Protein AF-A0A432EL94-F1 (afdb_monomer_lite)

Structure (mmCIF, N/CA/C/O backbone):
data_AF-A0A432EL94-F1
#
_entry.id   AF-A0A432EL94-F1
#
loop_
_atom_site.group_PDB
_atom_site.id
_atom_site.type_symbol
_atom_site.label_atom_id
_atom_site.label_alt_id
_atom_site.label_comp_id
_atom_site.label_asym_id
_atom_site.label_entity_id
_atom_site.label_seq_id
_atom_site.pdbx_PDB_ins_code
_atom_site.Cartn_x
_atom_site.Cartn_y
_atom_site.Cartn_z
_atom_site.occupancy
_atom_site.B_iso_or_equiv
_atom_site.auth_seq_id
_atom_site.auth_comp_id
_atom_site.auth_asym_id
_atom_site.auth_atom_id
_atom_site.pdbx_PDB_model_num
ATOM 1 N N . MET A 1 1 ? 28.112 -7.477 -30.549 1.00 67.06 1 MET A N 1
ATOM 2 C CA . MET A 1 1 ? 28.126 -6.529 -29.407 1.00 67.06 1 MET A CA 1
ATOM 3 C C . MET A 1 1 ? 26.906 -5.606 -29.370 1.00 67.06 1 MET A C 1
ATOM 5 O O . MET A 1 1 ? 26.317 -5.493 -28.307 1.00 67.06 1 MET A O 1
ATOM 9 N N . ALA A 1 2 ? 26.472 -5.005 -30.486 1.00 81.94 2 ALA A N 1
ATOM 10 C CA . ALA A 1 2 ? 25.347 -4.055 -30.506 1.00 81.94 2 ALA A CA 1
ATOM 11 C C . ALA A 1 2 ? 24.027 -4.576 -29.891 1.00 81.94 2 ALA A C 1
ATOM 13 O O . ALA A 1 2 ? 23.399 -3.869 -29.112 1.00 81.94 2 ALA A O 1
ATOM 14 N N . VAL A 1 3 ? 23.639 -5.827 -30.167 1.00 85.81 3 VAL A N 1
ATOM 15 C CA . VAL A 1 3 ? 22.397 -6.416 -29.622 1.00 85.81 3 VAL A CA 1
ATOM 16 C C . VAL A 1 3 ? 22.405 -6.466 -28.089 1.00 85.81 3 VAL A C 1
ATOM 18 O O . VAL A 1 3 ? 21.398 -6.138 -27.474 1.00 85.81 3 VAL A O 1
ATOM 21 N N . ALA A 1 4 ? 23.547 -6.784 -27.469 1.00 90.44 4 ALA A N 1
ATOM 22 C CA . ALA A 1 4 ? 23.663 -6.883 -26.013 1.00 90.44 4 ALA A CA 1
ATOM 23 C C . ALA A 1 4 ? 23.457 -5.529 -25.308 1.00 90.44 4 ALA A C 1
ATOM 25 O O . ALA A 1 4 ? 22.807 -5.466 -24.265 1.00 90.44 4 ALA A O 1
ATOM 26 N N . LEU A 1 5 ? 23.968 -4.443 -25.898 1.00 90.94 5 LEU A N 1
ATOM 27 C CA . LEU A 1 5 ? 23.786 -3.082 -25.380 1.00 90.94 5 LEU A CA 1
ATOM 28 C C . LEU A 1 5 ? 22.343 -2.587 -25.543 1.00 90.94 5 LEU A C 1
ATOM 30 O O . LEU A 1 5 ? 21.816 -1.887 -24.684 1.00 90.94 5 LEU A O 1
ATOM 34 N N . ILE A 1 6 ? 21.680 -2.976 -26.632 1.00 90.75 6 ILE A N 1
ATOM 35 C CA . ILE A 1 6 ? 20.277 -2.626 -26.873 1.00 90.75 6 ILE A CA 1
ATOM 36 C C . ILE A 1 6 ? 19.367 -3.382 -25.896 1.00 90.75 6 ILE A C 1
ATOM 38 O O . ILE A 1 6 ? 18.444 -2.794 -25.335 1.00 90.75 6 ILE A O 1
ATOM 42 N N . THR A 1 7 ? 19.647 -4.660 -25.621 1.00 91.00 7 THR A N 1
ATOM 43 C CA . THR A 1 7 ? 18.880 -5.438 -24.637 1.00 91.00 7 THR A CA 1
ATOM 44 C C . THR A 1 7 ? 19.008 -4.887 -23.216 1.00 91.00 7 THR A C 1
ATOM 46 O O . THR A 1 7 ? 18.007 -4.822 -22.503 1.00 91.00 7 THR A O 1
ATOM 49 N N . THR A 1 8 ? 20.196 -4.431 -22.801 1.00 91.69 8 THR A N 1
ATOM 50 C CA . THR A 1 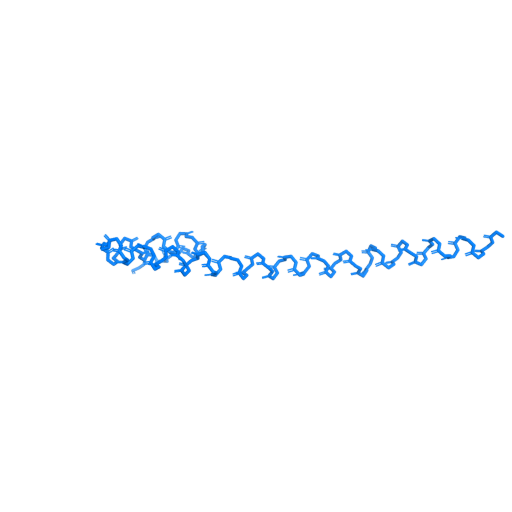8 ? 20.376 -3.791 -21.486 1.00 91.69 8 THR A CA 1
ATOM 51 C C . THR A 1 8 ? 19.712 -2.421 -21.418 1.00 91.69 8 THR A C 1
ATOM 53 O O . THR A 1 8 ? 19.115 -2.096 -20.392 1.00 91.69 8 THR A O 1
ATOM 56 N N . LEU A 1 9 ? 19.726 -1.650 -22.511 1.00 90.31 9 LEU A N 1
ATOM 57 C CA . LEU A 1 9 ? 18.995 -0.387 -22.605 1.00 90.31 9 LEU A CA 1
ATOM 58 C C . LEU A 1 9 ? 17.479 -0.590 -22.460 1.00 90.31 9 LEU A C 1
ATOM 60 O O . LEU A 1 9 ? 16.856 0.074 -21.634 1.00 90.31 9 LEU A O 1
ATOM 64 N N . TYR A 1 10 ? 16.879 -1.526 -23.204 1.00 91.25 10 TYR A N 1
ATOM 65 C CA . TYR A 1 10 ? 15.442 -1.809 -23.095 1.00 91.25 10 TYR A CA 1
ATOM 66 C C . TYR A 1 10 ? 15.051 -2.316 -21.702 1.00 91.25 10 TYR A C 1
ATOM 68 O O . TYR A 1 10 ? 14.020 -1.899 -21.174 1.00 91.25 10 TYR A O 1
ATOM 76 N N . GLY A 1 11 ? 15.885 -3.151 -21.073 1.00 90.62 11 GLY A N 1
ATOM 77 C CA . GLY A 1 11 ? 15.669 -3.605 -19.698 1.00 90.62 11 GLY A CA 1
ATOM 78 C C . GLY A 1 11 ? 15.704 -2.459 -18.682 1.00 90.62 11 GLY A C 1
ATOM 79 O O . GLY A 1 11 ? 14.793 -2.331 -17.864 1.00 90.62 11 GLY A O 1
ATOM 80 N N . ALA A 1 12 ? 16.709 -1.581 -18.767 1.00 91.38 12 ALA A N 1
ATOM 81 C CA . ALA A 1 12 ? 16.834 -0.421 -17.885 1.00 91.38 12 ALA A CA 1
ATOM 82 C C . ALA A 1 12 ? 15.673 0.573 -18.060 1.00 91.38 12 ALA A C 1
ATOM 84 O O . ALA A 1 12 ? 15.172 1.113 -17.069 1.00 91.38 12 ALA A O 1
ATOM 85 N N . LEU A 1 13 ? 15.216 0.783 -19.300 1.00 91.75 13 LEU A N 1
ATOM 86 C CA . LEU A 1 13 ? 14.061 1.625 -19.605 1.00 91.75 13 LEU A CA 1
ATOM 87 C C . LEU A 1 13 ? 12.762 1.021 -19.063 1.00 91.75 13 LEU A C 1
ATOM 89 O O . LEU A 1 13 ? 12.011 1.721 -18.391 1.00 91.75 13 LEU A O 1
ATOM 93 N N . MET A 1 14 ? 12.501 -0.272 -19.277 1.00 91.31 14 MET A N 1
ATOM 94 C CA . MET A 1 14 ? 11.304 -0.918 -18.725 1.00 91.31 14 MET A CA 1
ATOM 95 C C . MET A 1 14 ? 11.281 -0.896 -17.193 1.00 91.31 14 MET A C 1
ATOM 97 O O . MET A 1 14 ? 10.244 -0.587 -16.604 1.00 91.31 14 MET A O 1
ATOM 101 N N . ALA A 1 15 ? 12.413 -1.171 -16.542 1.00 91.00 15 ALA A N 1
ATOM 102 C CA . ALA A 1 15 ? 12.497 -1.190 -15.085 1.00 91.00 15 ALA A CA 1
ATOM 103 C C . ALA A 1 15 ? 12.221 0.192 -14.472 1.00 91.00 15 ALA A C 1
ATOM 105 O O . ALA A 1 15 ? 11.387 0.319 -13.576 1.00 91.00 15 ALA A O 1
ATOM 106 N N . ASN A 1 16 ? 12.883 1.235 -14.977 1.00 88.44 16 ASN A N 1
ATOM 107 C CA . ASN A 1 16 ? 12.840 2.556 -14.349 1.00 88.44 16 ASN A CA 1
ATOM 108 C C . ASN A 1 16 ? 11.694 3.438 -14.859 1.00 88.44 16 ASN A C 1
ATOM 110 O O . ASN A 1 16 ? 11.119 4.188 -14.075 1.00 88.44 16 ASN A O 1
ATOM 114 N N . ALA A 1 17 ? 11.334 3.349 -16.144 1.00 88.25 17 ALA A N 1
ATOM 115 C CA . ALA A 1 17 ? 10.301 4.205 -16.730 1.00 88.25 17 ALA A CA 1
ATOM 116 C C . ALA A 1 17 ? 8.885 3.621 -16.610 1.00 88.25 17 ALA A C 1
ATOM 118 O O . ALA A 1 17 ? 7.924 4.385 -16.588 1.00 88.25 17 ALA A O 1
ATOM 119 N N . PHE A 1 18 ? 8.736 2.294 -16.511 1.00 89.12 18 PHE A N 1
ATOM 120 C CA . PHE A 1 18 ? 7.421 1.646 -16.446 1.00 89.12 18 PHE A CA 1
ATOM 121 C C . PHE A 1 18 ? 7.194 0.927 -15.116 1.00 89.12 18 PHE A C 1
ATOM 123 O O . PHE A 1 18 ? 6.298 1.303 -14.361 1.00 89.12 18 PHE A O 1
ATOM 130 N N . ALA A 1 19 ? 8.004 -0.082 -14.791 1.00 91.31 19 ALA A N 1
ATOM 131 C CA . ALA A 1 19 ? 7.759 -0.923 -13.620 1.00 91.31 19 ALA A CA 1
ATOM 132 C C . ALA A 1 19 ? 7.876 -0.141 -12.299 1.00 91.31 19 ALA A C 1
ATOM 134 O O . ALA A 1 19 ? 7.019 -0.282 -11.428 1.00 91.31 19 ALA A O 1
ATOM 135 N N . GLY A 1 20 ? 8.880 0.733 -12.177 1.00 92.19 20 GLY A N 1
ATOM 136 C CA . GLY A 1 20 ? 9.081 1.609 -11.021 1.00 92.19 20 GLY A CA 1
ATOM 137 C C . GLY A 1 20 ? 7.863 2.480 -10.676 1.00 92.19 20 GLY A C 1
ATOM 138 O O . GLY A 1 20 ? 7.310 2.334 -9.582 1.00 92.19 20 GLY A O 1
ATOM 139 N N . PRO A 1 21 ? 7.391 3.367 -11.576 1.00 91.88 21 PRO A N 1
ATOM 140 C CA . PRO A 1 21 ? 6.239 4.217 -11.278 1.00 91.88 21 PRO A CA 1
ATOM 141 C C . PRO A 1 21 ? 4.945 3.420 -11.069 1.00 91.88 21 PRO A C 1
ATOM 143 O O . PRO A 1 21 ? 4.139 3.800 -10.219 1.00 91.88 21 PRO A O 1
ATOM 146 N N . ILE A 1 22 ? 4.750 2.299 -11.775 1.00 94.00 22 ILE A N 1
ATOM 147 C CA . ILE A 1 22 ? 3.587 1.421 -11.568 1.00 94.00 22 ILE A CA 1
ATOM 148 C C . ILE A 1 22 ? 3.607 0.819 -10.158 1.00 94.00 22 ILE A C 1
ATOM 150 O O . ILE A 1 22 ? 2.591 0.870 -9.462 1.00 94.00 22 ILE A O 1
ATOM 154 N N . ALA A 1 23 ? 4.754 0.302 -9.712 1.00 93.50 23 ALA A N 1
ATOM 155 C CA . ALA A 1 23 ? 4.912 -0.262 -8.375 1.00 93.50 23 ALA A CA 1
ATOM 156 C C . ALA A 1 23 ? 4.652 0.786 -7.283 1.00 93.50 23 ALA A C 1
ATOM 158 O O . ALA A 1 23 ? 3.910 0.516 -6.338 1.00 93.50 23 ALA A O 1
ATOM 159 N N . ASN A 1 24 ? 5.183 2.001 -7.444 1.00 93.12 24 ASN A N 1
ATOM 160 C CA . ASN A 1 24 ? 4.937 3.099 -6.507 1.00 93.12 24 ASN A CA 1
ATOM 161 C C . ASN A 1 24 ? 3.453 3.462 -6.434 1.00 93.12 24 ASN A C 1
ATOM 163 O O . ASN A 1 24 ? 2.897 3.576 -5.343 1.00 93.12 24 ASN A O 1
ATOM 167 N N . LYS A 1 25 ? 2.785 3.577 -7.587 1.00 92.38 25 LYS A N 1
ATOM 168 C CA . LYS A 1 25 ? 1.357 3.896 -7.632 1.00 92.38 25 LYS A CA 1
ATOM 169 C C . LYS A 1 25 ? 0.525 2.813 -6.942 1.00 92.38 25 LYS A C 1
ATOM 171 O O . LYS A 1 25 ? -0.361 3.129 -6.151 1.00 92.38 25 LYS A O 1
ATOM 176 N N . LEU A 1 26 ? 0.837 1.542 -7.197 1.00 93.94 26 LEU A N 1
ATOM 177 C CA . LEU A 1 26 ? 0.167 0.408 -6.564 1.00 93.94 26 LEU A CA 1
ATOM 178 C C . LEU A 1 26 ? 0.380 0.399 -5.046 1.00 93.94 26 LEU A C 1
ATOM 180 O O . LEU A 1 26 ? -0.569 0.172 -4.298 1.00 93.94 26 LEU A O 1
ATOM 184 N N . LYS A 1 27 ? 1.597 0.711 -4.589 1.00 93.81 27 LYS A N 1
ATOM 185 C CA . LYS A 1 27 ? 1.920 0.819 -3.166 1.00 93.81 27 LYS A CA 1
ATOM 186 C C . LYS A 1 27 ? 1.099 1.913 -2.482 1.00 93.81 27 LYS A C 1
ATOM 188 O O . LYS A 1 27 ? 0.496 1.645 -1.450 1.00 93.81 27 LYS A O 1
ATOM 193 N N . THR A 1 28 ? 0.964 3.089 -3.095 1.00 93.06 28 THR A N 1
ATOM 194 C CA . THR A 1 28 ? 0.106 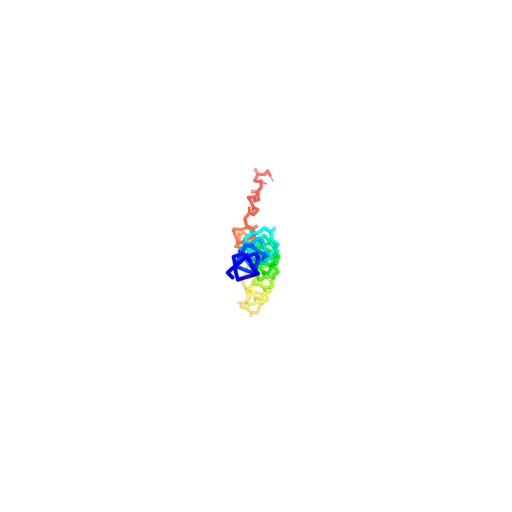4.162 -2.565 1.00 93.06 28 THR A CA 1
ATOM 195 C C . THR A 1 28 ? -1.361 3.734 -2.459 1.00 93.06 28 THR A C 1
ATOM 197 O O . THR A 1 28 ? -2.027 4.051 -1.474 1.00 93.06 28 THR A O 1
ATOM 200 N N . TYR A 1 29 ? -1.894 2.998 -3.441 1.00 92.81 29 TYR A N 1
ATOM 201 C CA . TYR A 1 29 ? -3.256 2.457 -3.340 1.00 92.81 29 TYR A CA 1
ATOM 202 C C . TYR A 1 29 ? -3.382 1.416 -2.224 1.00 92.81 29 TYR A C 1
ATOM 204 O O . TYR A 1 29 ? -4.366 1.433 -1.484 1.00 92.81 29 TYR A O 1
ATOM 212 N N . ALA A 1 30 ? -2.389 0.538 -2.083 1.00 92.88 30 ALA A N 1
ATOM 213 C CA . ALA A 1 30 ? -2.360 -0.469 -1.032 1.00 92.88 30 ALA A CA 1
ATOM 214 C C . ALA A 1 30 ? -2.315 0.168 0.364 1.00 92.88 30 ALA A C 1
ATOM 216 O O . ALA A 1 30 ? -3.070 -0.247 1.237 1.00 92.88 30 ALA A O 1
ATOM 217 N N . GLU A 1 31 ? -1.503 1.209 0.560 1.00 91.38 31 GLU A N 1
ATOM 218 C CA . GLU A 1 31 ? -1.418 1.969 1.813 1.00 91.38 31 GLU A CA 1
ATOM 219 C C . GLU A 1 31 ? -2.759 2.621 2.173 1.00 91.38 31 GLU A C 1
ATOM 221 O O . GLU A 1 31 ? -3.226 2.487 3.303 1.00 91.38 31 GLU A O 1
ATOM 226 N N . ARG A 1 32 ? -3.445 3.240 1.201 1.00 88.94 32 ARG A N 1
ATOM 227 C CA . ARG A 1 32 ? -4.794 3.796 1.414 1.00 88.94 32 ARG A CA 1
ATOM 228 C C . ARG A 1 32 ? -5.808 2.720 1.798 1.00 88.94 32 ARG A C 1
ATOM 230 O O . ARG A 1 32 ? -6.596 2.916 2.719 1.00 88.94 32 ARG A O 1
ATOM 237 N N . ALA A 1 33 ? -5.788 1.578 1.113 1.00 89.12 33 ALA A N 1
ATOM 238 C CA . ALA A 1 33 ? -6.683 0.466 1.419 1.00 89.12 33 ALA A CA 1
ATOM 239 C C . ALA A 1 33 ? -6.400 -0.142 2.804 1.00 89.12 33 ALA A C 1
ATOM 241 O O . ALA A 1 33 ? -7.334 -0.526 3.509 1.00 89.12 33 ALA A O 1
ATOM 242 N N . LEU A 1 34 ? -5.128 -0.218 3.204 1.00 91.69 34 LEU A N 1
ATOM 243 C CA . LEU A 1 34 ? -4.710 -0.662 4.533 1.00 91.69 34 LEU A CA 1
ATOM 244 C C . LEU A 1 34 ? -5.210 0.281 5.623 1.00 91.69 34 LEU A C 1
ATOM 246 O O . LEU A 1 34 ? -5.787 -0.196 6.597 1.00 91.69 34 LEU A O 1
ATOM 250 N N . LEU A 1 35 ? -5.055 1.592 5.430 1.00 88.94 35 LEU A N 1
ATOM 251 C CA . LEU A 1 35 ? -5.526 2.602 6.375 1.00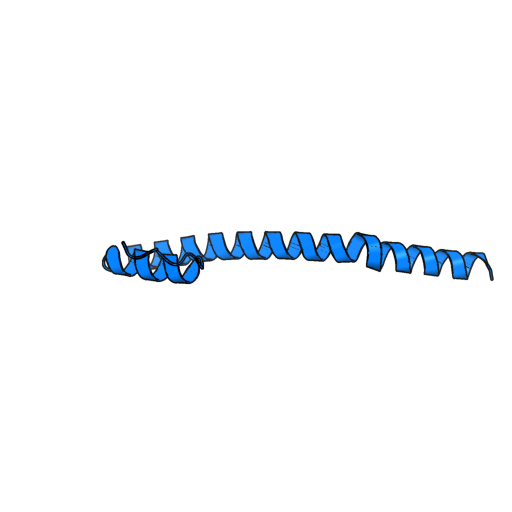 88.94 35 LEU A CA 1
ATOM 252 C C . LEU A 1 35 ? -7.036 2.482 6.601 1.00 88.94 35 LEU A C 1
ATOM 254 O O . LEU A 1 35 ? -7.481 2.402 7.741 1.00 88.94 35 LEU A O 1
ATOM 258 N N . ILE A 1 36 ? -7.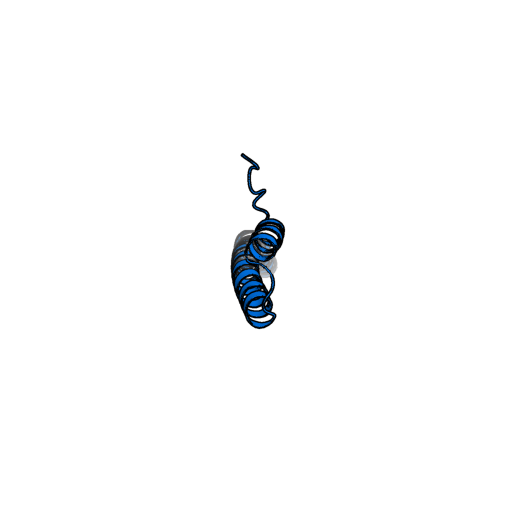826 2.367 5.530 1.00 88.50 36 ILE A N 1
ATOM 259 C CA . ILE A 1 36 ? -9.283 2.187 5.633 1.00 88.50 36 ILE A CA 1
ATOM 260 C C . ILE A 1 36 ? -9.624 0.930 6.448 1.00 88.50 36 ILE A C 1
ATOM 262 O O . ILE A 1 36 ? -10.459 0.975 7.350 1.00 88.50 36 ILE A O 1
ATOM 266 N N . LYS A 1 37 ? -8.960 -0.197 6.167 1.00 89.31 37 LYS A N 1
ATOM 267 C CA . LYS A 1 37 ? -9.181 -1.447 6.908 1.00 89.31 37 LYS A CA 1
ATOM 268 C C . LYS A 1 37 ? -8.792 -1.332 8.383 1.00 89.31 37 LYS A C 1
ATOM 270 O O . LYS A 1 37 ? -9.502 -1.877 9.222 1.00 89.31 37 LYS A O 1
ATOM 275 N N . GLN A 1 38 ? -7.704 -0.630 8.696 1.00 88.50 38 GLN A N 1
ATOM 276 C CA . GLN A 1 38 ? -7.285 -0.371 10.075 1.00 88.50 38 GLN A CA 1
ATOM 277 C C . GLN A 1 38 ? -8.323 0.465 10.822 1.00 88.50 38 GLN A C 1
ATOM 279 O O . GLN A 1 38 ? -8.726 0.079 11.912 1.00 88.50 38 GLN A O 1
ATOM 284 N N . VAL A 1 39 ? -8.825 1.541 10.210 1.00 87.75 39 VAL A N 1
ATOM 285 C CA . VAL A 1 39 ? -9.865 2.398 10.799 1.00 87.75 39 VAL A CA 1
ATOM 286 C C . VAL A 1 39 ? -11.125 1.591 11.134 1.00 87.75 39 VAL A C 1
ATOM 288 O O . VAL A 1 39 ? -11.651 1.705 12.240 1.00 87.75 39 VAL A O 1
ATOM 291 N N . TYR A 1 40 ? -11.582 0.722 10.225 1.00 87.38 40 TYR A N 1
ATOM 292 C CA . TYR A 1 40 ? -12.725 -0.156 10.500 1.00 87.38 40 TYR A CA 1
ATOM 293 C C . TYR A 1 40 ? -12.451 -1.163 11.621 1.00 87.38 40 TYR A C 1
ATOM 295 O O . TYR A 1 40 ? -13.306 -1.355 12.484 1.00 87.38 40 TYR A O 1
ATOM 303 N N . ALA A 1 41 ? -11.283 -1.809 11.616 1.00 88.06 41 ALA A N 1
ATOM 304 C CA . ALA A 1 41 ? -10.928 -2.800 12.630 1.00 88.06 41 ALA A CA 1
ATOM 305 C C . ALA A 1 41 ? -10.827 -2.173 14.031 1.00 88.06 41 ALA A C 1
ATOM 307 O O . ALA A 1 41 ? -11.386 -2.708 14.988 1.00 88.06 41 ALA A O 1
ATOM 308 N N . GLU A 1 42 ? -10.165 -1.021 14.138 1.00 86.25 42 GLU A N 1
ATOM 309 C CA . GLU A 1 42 ? -10.015 -0.269 15.384 1.00 86.25 42 GLU A CA 1
ATOM 310 C C . GLU A 1 42 ? -11.377 0.228 15.893 1.00 86.25 42 GLU A C 1
ATOM 312 O O . GLU A 1 42 ? -11.709 0.046 17.065 1.00 86.25 42 GLU A O 1
ATOM 317 N N . GLY A 1 43 ? -12.206 0.782 15.000 1.00 87.12 43 GLY A N 1
ATOM 318 C CA . GLY A 1 43 ? -13.543 1.258 15.346 1.00 87.12 43 GLY A CA 1
ATOM 319 C C . GLY A 1 43 ? -14.453 0.143 15.852 1.00 87.12 43 GLY A C 1
ATOM 320 O O . GLY A 1 43 ? -15.121 0.309 16.871 1.00 87.12 43 GLY A O 1
ATOM 321 N N . LEU A 1 44 ? -14.426 -1.029 15.211 1.00 89.06 44 LEU A N 1
ATOM 322 C CA . LEU A 1 44 ? -15.181 -2.191 15.680 1.00 89.06 44 LEU A CA 1
ATOM 323 C C . LEU A 1 44 ? -14.721 -2.631 17.078 1.00 89.06 44 LEU A C 1
ATOM 325 O O . LEU A 1 44 ? -15.541 -2.917 17.950 1.00 89.06 44 LEU A O 1
ATOM 329 N N . LEU A 1 45 ? -13.408 -2.653 17.310 1.00 89.00 45 LEU A N 1
ATOM 330 C CA . LEU A 1 45 ? -12.823 -3.068 18.581 1.00 89.00 45 LEU A CA 1
ATOM 331 C C . LEU A 1 45 ? -13.176 -2.099 19.721 1.00 89.00 45 LEU A C 1
ATOM 333 O O . LEU A 1 45 ? -13.426 -2.543 20.842 1.00 89.00 45 LEU A O 1
ATOM 337 N N . MET A 1 46 ? -13.259 -0.797 19.443 1.00 85.81 46 MET A N 1
ATOM 338 C CA . MET A 1 46 ? -13.713 0.211 20.409 1.00 85.81 46 MET A CA 1
ATOM 339 C C . MET A 1 46 ? -15.199 0.082 20.751 1.00 85.81 46 MET A C 1
ATOM 341 O O . MET A 1 46 ? -15.564 0.195 21.922 1.00 85.81 46 MET A O 1
ATOM 345 N N . ILE A 1 47 ? -16.044 -0.210 19.756 1.00 87.75 47 ILE A N 1
ATOM 346 C CA . ILE A 1 47 ? -17.476 -0.466 19.971 1.00 87.75 47 ILE A CA 1
ATOM 347 C C . ILE A 1 47 ? -17.660 -1.690 20.876 1.00 87.75 47 ILE A C 1
ATOM 349 O O . ILE A 1 47 ? -18.427 -1.636 21.834 1.00 87.75 47 ILE A O 1
ATOM 353 N N . LEU A 1 48 ? -16.911 -2.772 20.628 1.00 87.62 48 LEU A N 1
ATOM 354 C CA . LEU A 1 48 ? -16.959 -3.985 21.455 1.00 87.62 48 LEU A CA 1
ATOM 355 C C . LEU A 1 48 ? -16.486 -3.748 22.895 1.00 87.62 48 LEU A C 1
ATOM 357 O O . LEU A 1 48 ? -16.997 -4.377 23.818 1.00 87.62 48 LEU A O 1
ATOM 361 N N . LYS A 1 49 ? -15.528 -2.840 23.099 1.00 89.50 49 LYS A N 1
ATOM 362 C CA . LYS A 1 49 ? -15.066 -2.432 24.434 1.00 89.50 49 LYS A CA 1
ATOM 363 C C . LYS A 1 49 ? -16.056 -1.530 25.176 1.00 89.50 49 LYS A C 1
ATOM 365 O O . LYS A 1 49 ? -15.846 -1.277 26.359 1.00 89.50 49 LYS A O 1
ATOM 370 N N . GLY A 1 50 ? -17.110 -1.048 24.513 1.00 85.25 50 GLY A N 1
ATOM 371 C CA . GLY A 1 50 ? -18.080 -0.132 25.110 1.00 85.25 50 GLY A CA 1
ATOM 372 C C . GLY A 1 50 ? -17.502 1.255 25.406 1.00 85.25 50 GLY A C 1
ATOM 373 O O . GLY A 1 50 ? -17.927 1.896 26.367 1.00 85.25 50 GLY A O 1
ATOM 374 N N . GLU A 1 51 ? -16.516 1.720 24.624 1.00 82.75 51 GLU A N 1
ATOM 375 C CA . GLU A 1 51 ? -15.992 3.087 24.759 1.00 82.75 51 GLU A CA 1
ATOM 376 C C . GLU A 1 51 ? -17.082 4.126 24.412 1.00 82.75 51 GLU A C 1
ATOM 378 O O . GLU A 1 51 ? -17.958 3.892 23.579 1.00 82.75 51 GLU A O 1
ATOM 383 N N . ASN A 1 52 ? -17.048 5.295 25.061 1.00 84.94 52 ASN A N 1
ATOM 384 C CA . ASN A 1 52 ? -18.012 6.372 24.811 1.00 84.94 52 ASN A CA 1
ATOM 385 C C . ASN A 1 52 ? -17.912 6.834 23.337 1.00 84.94 52 ASN A C 1
ATOM 387 O O . ASN A 1 52 ? -16.802 7.169 22.912 1.00 84.94 52 ASN A O 1
ATOM 391 N N . PRO A 1 53 ? -19.022 6.917 22.569 1.00 79.81 53 PRO A N 1
ATOM 392 C CA . PRO A 1 53 ? -19.016 7.268 21.143 1.00 79.81 53 PRO A CA 1
ATOM 393 C C . PRO A 1 53 ? -18.191 8.512 20.791 1.00 79.81 53 PRO A C 1
ATOM 395 O O . PRO A 1 53 ? -17.519 8.546 19.764 1.00 79.81 53 PRO A O 1
ATOM 398 N N . ARG A 1 54 ? -18.159 9.504 21.689 1.00 81.25 54 ARG A N 1
ATOM 399 C CA . ARG A 1 54 ? -17.386 10.740 21.502 1.00 81.25 54 ARG A CA 1
ATOM 400 C C . ARG A 1 54 ? -15.866 10.516 21.506 1.00 81.25 54 ARG A C 1
ATOM 402 O O . ARG A 1 54 ? -15.138 11.226 20.824 1.00 81.25 54 ARG A O 1
ATOM 409 N N . VAL A 1 55 ? -15.383 9.525 22.258 1.00 8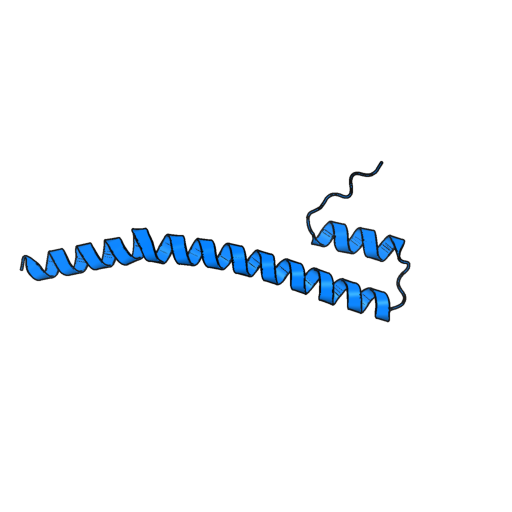1.12 55 VAL A N 1
ATOM 410 C CA . VAL A 1 55 ? -13.961 9.126 22.302 1.00 81.12 55 VAL A CA 1
ATOM 411 C C . VAL A 1 55 ? -13.593 8.304 21.065 1.00 81.12 55 VAL A C 1
ATOM 413 O O . VAL A 1 55 ? -12.496 8.453 20.526 1.00 81.12 55 VAL A O 1
ATOM 416 N N . ILE A 1 56 ? -14.531 7.480 20.591 1.00 81.06 56 ILE A N 1
ATOM 417 C CA . ILE A 1 56 ? -14.395 6.686 19.367 1.00 81.06 56 ILE A CA 1
ATOM 418 C C . ILE A 1 56 ? -14.203 7.620 18.164 1.00 81.06 56 ILE A C 1
ATOM 420 O O . ILE A 1 56 ? -13.214 7.495 17.446 1.00 81.06 56 ILE A O 1
ATOM 424 N N . GLU A 1 57 ? -15.067 8.626 17.999 1.00 78.81 57 GLU A N 1
ATOM 425 C CA . GLU A 1 57 ? -14.951 9.620 16.920 1.00 78.81 57 GLU A CA 1
ATOM 426 C C . GLU A 1 57 ? -13.606 10.356 16.927 1.00 78.81 57 GLU A C 1
ATOM 428 O O . GLU A 1 57 ? -12.963 10.479 15.885 1.00 78.81 57 GLU A O 1
ATOM 433 N N . GLN A 1 58 ? -13.135 10.788 18.101 1.00 79.00 58 GLN A N 1
ATOM 434 C CA . GLN A 1 58 ? -11.854 11.486 18.226 1.00 79.00 58 GLN A CA 1
ATOM 435 C C . GLN A 1 58 ? -10.666 10.609 17.810 1.00 79.00 58 GLN A C 1
ATOM 437 O O . GLN A 1 58 ? -9.777 11.073 17.092 1.00 79.00 58 GLN A O 1
ATOM 442 N N . LYS A 1 59 ? -10.647 9.334 18.219 1.00 78.38 59 LYS A N 1
ATOM 443 C CA . LYS A 1 59 ? -9.563 8.407 17.862 1.00 78.38 59 LYS A CA 1
ATOM 444 C C . LYS A 1 59 ? -9.601 7.993 16.391 1.00 78.38 59 LYS A C 1
ATOM 446 O O . LYS A 1 59 ? -8.546 7.969 15.756 1.00 78.38 59 LYS A O 1
ATOM 451 N N . LEU A 1 60 ? -10.781 7.708 15.829 1.00 80.50 60 LEU A N 1
ATOM 452 C CA . LEU A 1 60 ? -10.904 7.401 14.399 1.00 80.50 60 LEU A CA 1
ATOM 453 C C . LEU A 1 60 ? -10.511 8.596 13.522 1.00 80.50 60 LEU A C 1
ATOM 455 O O . LEU A 1 60 ? -9.847 8.399 12.507 1.00 80.50 60 LEU A O 1
ATOM 459 N N . ALA A 1 61 ? -10.866 9.824 13.910 1.00 77.25 61 ALA A N 1
ATOM 460 C CA . ALA A 1 61 ? -10.486 11.026 13.168 1.00 77.25 61 ALA A CA 1
ATOM 461 C C . ALA A 1 61 ? -8.969 11.252 13.162 1.00 77.25 61 ALA A C 1
ATOM 463 O O . ALA A 1 61 ? -8.381 11.506 12.109 1.00 77.25 61 ALA A O 1
ATOM 464 N N . MET A 1 62 ? -8.319 11.057 14.315 1.00 75.81 62 MET A N 1
ATOM 465 C CA . MET A 1 62 ? -6.862 11.125 14.427 1.00 75.81 62 MET A CA 1
ATOM 466 C C . MET A 1 62 ? -6.168 10.085 13.528 1.00 75.81 62 MET A C 1
ATOM 468 O O . MET A 1 62 ? -5.183 10.412 12.868 1.00 75.81 62 MET A O 1
ATOM 472 N N . LEU A 1 63 ? -6.700 8.858 13.450 1.00 75.12 63 LEU A N 1
ATOM 473 C CA . LEU A 1 63 ? -6.182 7.783 12.590 1.00 75.12 63 LEU A CA 1
ATOM 474 C C . LEU A 1 63 ? -6.428 8.024 11.094 1.00 75.12 63 LEU A C 1
ATOM 476 O O . LEU A 1 63 ? -5.579 7.693 10.269 1.00 75.12 63 LEU A O 1
ATOM 480 N N . ALA A 1 64 ? -7.566 8.617 10.731 1.00 69.06 64 ALA A N 1
ATOM 481 C CA . ALA A 1 64 ? -7.895 8.939 9.344 1.00 69.06 64 ALA A CA 1
ATOM 482 C C . ALA A 1 64 ? -7.081 10.123 8.785 1.00 69.06 64 ALA A C 1
ATOM 484 O O . ALA A 1 64 ? -7.209 10.444 7.604 1.00 69.06 64 ALA A O 1
ATOM 485 N N . GLY A 1 65 ? -6.271 10.797 9.616 1.00 62.94 65 GLY A N 1
ATOM 486 C CA . GLY A 1 65 ? -5.577 12.033 9.241 1.00 62.94 65 GLY A CA 1
ATOM 487 C C . GLY A 1 65 ? -6.539 13.182 8.924 1.00 62.94 65 GLY A C 1
ATOM 488 O O . GLY A 1 65 ? -6.131 14.199 8.367 1.00 62.94 65 GLY A O 1
ATOM 489 N N . VAL A 1 66 ? -7.818 13.020 9.268 1.00 57.94 66 VAL A N 1
ATOM 490 C CA . VAL A 1 66 ? -8.840 14.050 9.156 1.00 57.94 66 VAL A CA 1
ATOM 491 C C . VAL A 1 66 ? -8.818 14.789 10.482 1.00 57.94 66 VAL A C 1
ATOM 493 O O . VAL A 1 66 ? -9.289 14.279 11.497 1.00 57.94 66 VAL A O 1
ATOM 496 N N . GLN A 1 67 ? -8.247 15.995 10.490 1.00 46.41 67 GLN A N 1
ATOM 497 C CA . GLN A 1 67 ? -8.534 16.937 11.564 1.00 46.41 67 GLN A CA 1
ATOM 498 C C . GLN A 1 67 ? -10.040 17.172 11.517 1.00 46.41 67 GLN A C 1
ATOM 500 O O . GLN A 1 67 ? -10.540 17.809 10.590 1.00 46.41 67 GLN A O 1
ATOM 505 N N . LEU A 1 68 ? -10.769 16.601 12.479 1.00 51.3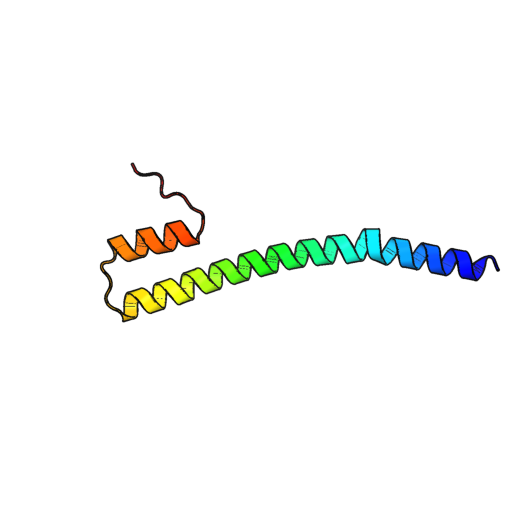4 68 LEU A N 1
ATOM 506 C CA . LEU A 1 68 ? -12.105 17.080 12.790 1.00 51.34 68 LEU A CA 1
ATOM 507 C C . LEU A 1 68 ? -11.925 18.564 13.088 1.00 51.34 68 LEU A C 1
ATOM 509 O O . LEU A 1 68 ? -11.361 18.925 14.121 1.00 51.34 68 LEU A O 1
ATOM 513 N N . SER A 1 69 ? -12.317 19.391 12.116 1.00 44.59 69 SER A N 1
ATOM 514 C CA . SER A 1 69 ? -12.526 20.814 12.307 1.00 44.59 69 SER A CA 1
ATOM 515 C C . SER A 1 69 ? -13.482 20.917 13.477 1.00 44.59 69 SER A C 1
ATOM 517 O O . SER A 1 69 ? -14.656 20.572 13.365 1.00 44.59 69 SER A O 1
ATOM 519 N N . SER A 1 70 ? -12.921 21.262 14.626 1.00 43.31 70 SER A N 1
ATOM 520 C CA . SER A 1 70 ? -13.665 21.669 15.794 1.00 43.31 70 SER A CA 1
ATOM 521 C C . SER A 1 70 ? -14.344 22.989 15.446 1.00 43.31 70 SER A C 1
ATOM 523 O O . SER A 1 70 ? -13.739 24.048 15.604 1.00 43.31 70 SER A O 1
ATOM 525 N N . GLU A 1 71 ? -15.565 22.894 14.936 1.00 37.16 71 GLU A N 1
ATOM 526 C CA . GLU A 1 71 ? -16.637 23.857 15.187 1.00 37.16 71 GLU A CA 1
ATOM 527 C C . GLU A 1 71 ? -17.779 23.129 15.899 1.00 37.16 71 GLU A C 1
ATOM 529 O O . GLU A 1 71 ? -18.086 21.977 15.511 1.00 37.16 71 GLU A O 1
#

Foldseek 3Di:
DVVVVVVVVVVVCCVVVPVVVVVVVVVVVVVVVVLVVVLVVQLVVCVVVVHDVVVSVVVSCVSVVNPPPDD

Radius of gyration: 22.39 Å; chains: 1; bounding box: 47×31×56 Å

pLDDT: mean 83.43, std 12.93, range [37.16, 94.0]

Secondary structure (DSSP, 8-state):
-HHHHHHHHHHHHIIIIIIHHHHHHHHHHHHHHHHHHHHHHHHHHHHHTT--HHHHHHHHHHHTT------

Sequence (71 aa):
MAVALITTLYGALMANAFAGPIANKLKTYAERALLIKQVYAEGLLMILKGENPRVIEQKLAMLAGVQLSSE